Protein AF-A0A847S4D6-F1 (afdb_monomer_lite)

Secondary structure (DSSP, 8-state):
--HHHHHHHHTEEEEEEEESGGGTT-SS--SEEEEEEEEEESS-GGG--HHHHHHHHHHH-HHHHHHHH-EEEEEE---HHHHHHHHHHHHHHSSB-TTSSSB---EEEE-

Foldseek 3Di:
DALVVLCVVLQKWFKKWWADPVQVPDPDGQAIEIETEQIDGNDDCPPPDPVSVVSVCLSQDQVNCCVPHVYRYHYYYDDPVCVVVVCCCCCQVVQADPVSPHGSHIDMDID

Sequence (111 aa):
MSWIKAVQILGLSGTLWLDGSFLTGKPAPNDIDCVLWGPHWIHNTDDLTEAKKAEAFHLLDRAIVGKLYNIDLYIEAPTDDQKFNREAYWGGVLGFAHDRSTAKGFAEIGI

pLDDT: mean 89.52, std 6.2, range [73.81, 96.44]

Structure (mmCIF, N/CA/C/O backbone):
data_AF-A0A847S4D6-F1
#
_entry.id   AF-A0A847S4D6-F1
#
loop_
_atom_site.group_PDB
_atom_site.id
_atom_site.type_symbol
_atom_site.label_atom_id
_atom_site.label_alt_id
_atom_site.label_comp_id
_atom_site.label_asym_id
_atom_site.label_entity_id
_atom_site.label_seq_id
_atom_site.pdbx_PDB_ins_code
_atom_site.Cartn_x
_atom_site.Cartn_y
_atom_site.Cartn_z
_atom_site.occupancy
_atom_site.B_iso_or_equiv
_atom_site.auth_seq_id
_atom_site.auth_comp_id
_atom_site.auth_asym_id
_atom_site.auth_atom_id
_atom_site.pdbx_PDB_model_num
ATOM 1 N N . MET A 1 1 ? -5.100 -15.649 10.485 1.00 76.25 1 MET A N 1
ATOM 2 C CA . MET A 1 1 ? -5.849 -14.603 9.750 1.00 76.25 1 MET A CA 1
ATOM 3 C C . MET A 1 1 ? -4.852 -13.861 8.869 1.00 76.25 1 MET A C 1
ATOM 5 O O . MET A 1 1 ? -3.728 -13.707 9.323 1.00 76.25 1 MET A O 1
ATOM 9 N N . SER A 1 2 ? -5.185 -13.490 7.627 1.00 90.88 2 SER A N 1
ATOM 10 C CA . SER A 1 2 ? -4.257 -12.722 6.774 1.00 90.88 2 SER A CA 1
ATOM 11 C C . SER A 1 2 ? -4.261 -11.239 7.149 1.00 90.88 2 SER A C 1
ATOM 13 O O . SER A 1 2 ? -5.264 -10.749 7.667 1.00 90.88 2 SER A O 1
ATOM 15 N N . TRP A 1 3 ? -3.169 -10.530 6.846 1.00 94.56 3 TRP A N 1
ATOM 16 C CA . TRP A 1 3 ? -3.051 -9.089 7.093 1.00 94.56 3 TRP A CA 1
ATOM 17 C C . TRP A 1 3 ? -4.161 -8.287 6.395 1.00 94.56 3 TRP A C 1
ATOM 19 O O . TRP A 1 3 ? -4.865 -7.538 7.061 1.00 94.56 3 TRP A O 1
ATOM 29 N N . ILE A 1 4 ? -4.424 -8.543 5.104 1.00 93.19 4 ILE A N 1
ATOM 30 C CA . ILE A 1 4 ? -5.510 -7.879 4.350 1.00 93.19 4 ILE A CA 1
ATOM 31 C C . ILE A 1 4 ? -6.866 -8.046 5.049 1.00 93.19 4 ILE A C 1
ATOM 33 O O . ILE A 1 4 ? -7.600 -7.079 5.217 1.00 93.19 4 ILE A O 1
ATOM 37 N N . LYS A 1 5 ? -7.186 -9.257 5.529 1.00 93.38 5 LYS A N 1
ATOM 38 C CA . LYS A 1 5 ? -8.442 -9.487 6.257 1.00 93.38 5 LYS A CA 1
ATOM 39 C C . LYS A 1 5 ? -8.487 -8.712 7.572 1.00 93.38 5 LYS A C 1
ATOM 41 O O . LYS A 1 5 ? -9.554 -8.240 7.937 1.00 93.38 5 LYS A O 1
ATOM 46 N N . ALA A 1 6 ? -7.362 -8.582 8.277 1.00 94.38 6 ALA A N 1
ATOM 47 C CA . ALA A 1 6 ? -7.288 -7.782 9.497 1.00 94.38 6 ALA A CA 1
ATOM 48 C C . ALA A 1 6 ? -7.562 -6.295 9.214 1.00 94.38 6 ALA A C 1
ATOM 50 O O . ALA A 1 6 ? -8.385 -5.692 9.896 1.00 94.38 6 ALA A O 1
ATOM 51 N N . VAL A 1 7 ? -6.944 -5.743 8.163 1.00 94.56 7 VAL A N 1
ATOM 52 C CA . VAL A 1 7 ? -7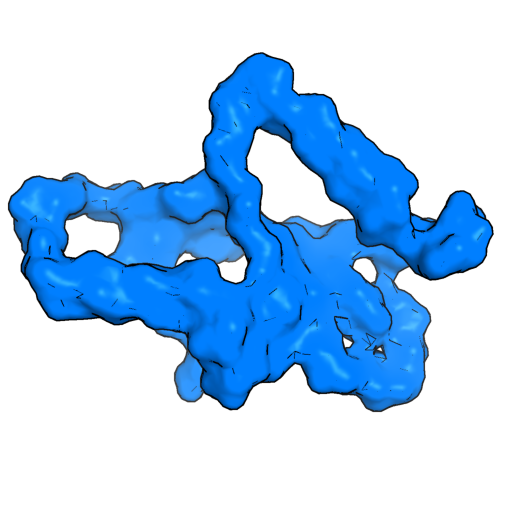.159 -4.360 7.701 1.00 94.56 7 VAL A CA 1
ATOM 53 C C . VAL A 1 7 ? -8.635 -4.127 7.346 1.00 94.56 7 VAL A C 1
ATOM 55 O O . VAL A 1 7 ? -9.250 -3.183 7.842 1.00 94.56 7 VAL A O 1
ATOM 58 N N . GLN A 1 8 ? -9.235 -5.041 6.581 1.00 93.19 8 GLN A N 1
ATOM 59 C CA . GLN A 1 8 ? -10.641 -4.960 6.169 1.00 93.19 8 GLN A CA 1
ATOM 60 C C . GLN A 1 8 ? -11.622 -5.079 7.339 1.00 93.19 8 GLN A C 1
ATOM 62 O O . GLN A 1 8 ? -12.590 -4.327 7.407 1.00 93.19 8 GLN A O 1
ATOM 67 N N . ILE A 1 9 ? -11.378 -5.998 8.282 1.00 93.00 9 ILE A N 1
ATOM 68 C CA . ILE A 1 9 ? -12.211 -6.159 9.488 1.00 93.00 9 ILE A CA 1
ATOM 69 C C . ILE A 1 9 ? -12.191 -4.888 10.332 1.00 93.00 9 ILE A C 1
ATOM 71 O O . ILE A 1 9 ? -13.212 -4.517 10.914 1.00 93.00 9 ILE A O 1
ATOM 75 N N . LEU A 1 10 ? -11.042 -4.212 10.387 1.00 92.12 10 LEU A N 1
ATOM 76 C CA . LEU A 1 10 ? -10.928 -2.951 11.098 1.00 92.12 10 LEU A CA 1
ATOM 77 C C . LEU A 1 10 ? -11.730 -1.830 10.416 1.00 92.12 10 LEU A C 1
ATOM 79 O O . LEU A 1 10 ? -12.132 -0.883 11.085 1.00 92.12 10 LEU A O 1
ATOM 83 N N . GLY A 1 11 ? -12.037 -1.971 9.124 1.00 93.69 11 GLY A N 1
ATOM 84 C CA . GLY A 1 11 ? -12.757 -0.983 8.323 1.00 93.69 11 GLY A CA 1
ATOM 85 C C . GLY A 1 11 ? -11.831 -0.000 7.610 1.00 93.69 11 GLY A C 1
ATOM 86 O O . GLY A 1 11 ? -12.260 1.110 7.289 1.00 93.69 11 GLY A O 1
ATOM 87 N N . LEU A 1 12 ? -10.572 -0.389 7.392 1.00 94.12 12 LEU A N 1
ATOM 88 C CA . LEU A 1 12 ? -9.628 0.331 6.543 1.00 94.12 12 LEU A CA 1
ATOM 89 C C . LEU A 1 12 ? -9.686 -0.214 5.113 1.00 94.12 12 LEU A C 1
ATOM 91 O O . LEU A 1 12 ? -9.861 -1.413 4.904 1.00 94.12 12 LEU A O 1
ATOM 95 N N . SER A 1 13 ? -9.509 0.685 4.153 1.00 95.06 13 SER A N 1
ATOM 96 C CA . SER A 1 13 ? -9.533 0.432 2.713 1.00 95.06 13 SER A CA 1
ATOM 97 C C . SER A 1 13 ? -8.393 1.180 2.028 1.00 95.06 13 SER A C 1
ATOM 99 O O . SER A 1 13 ? -7.856 2.148 2.578 1.00 95.06 13 SER A O 1
ATOM 101 N N . GLY A 1 14 ? -8.009 0.734 0.837 1.00 94.56 14 GLY A N 1
ATOM 102 C CA . GLY A 1 14 ? -6.976 1.370 0.026 1.00 94.56 14 GLY A CA 1
ATOM 103 C C . GLY A 1 14 ? -6.651 0.588 -1.242 1.00 94.56 14 GLY A C 1
ATOM 104 O O . GLY A 1 14 ? -7.336 -0.359 -1.623 1.00 94.56 14 GLY A O 1
ATOM 105 N N . THR A 1 15 ? -5.579 0.989 -1.920 1.00 95.50 15 THR A N 1
ATOM 106 C CA . THR A 1 15 ? -5.030 0.232 -3.056 1.00 95.50 15 THR A CA 1
ATOM 107 C C . THR A 1 15 ? -3.698 -0.375 -2.654 1.00 95.50 15 THR A C 1
ATOM 109 O O . THR A 1 15 ? -2.799 0.337 -2.226 1.00 95.50 15 THR A O 1
ATOM 112 N N . LEU A 1 16 ? -3.558 -1.690 -2.767 1.00 94.75 16 LEU A N 1
ATOM 113 C CA . LEU A 1 16 ? -2.332 -2.397 -2.430 1.00 94.75 16 LEU A CA 1
ATOM 114 C C . LEU A 1 16 ? -1.576 -2.753 -3.705 1.00 94.75 16 LEU A C 1
ATOM 116 O O . LEU A 1 16 ? -2.079 -3.494 -4.546 1.00 94.75 16 LEU A O 1
ATOM 120 N N . TRP A 1 17 ? -0.350 -2.267 -3.829 1.00 94.06 17 TRP A N 1
ATOM 121 C CA . TRP A 1 17 ? 0.593 -2.752 -4.827 1.00 94.06 17 TRP A CA 1
ATOM 122 C C . TRP A 1 17 ? 1.478 -3.809 -4.189 1.00 94.06 17 TRP A C 1
ATOM 124 O O . TRP A 1 17 ? 2.216 -3.514 -3.253 1.00 94.06 17 TRP A O 1
ATOM 134 N N . LEU A 1 18 ? 1.395 -5.039 -4.682 1.00 90.94 18 LEU A N 1
ATOM 135 C CA . LEU A 1 18 ? 2.337 -6.097 -4.346 1.00 90.94 18 LEU A CA 1
ATOM 136 C C . LEU A 1 18 ? 3.560 -5.995 -5.247 1.00 90.94 18 LEU A C 1
ATOM 138 O O . LEU A 1 18 ? 3.436 -5.724 -6.443 1.00 90.94 18 LEU A O 1
ATOM 142 N N . ASP A 1 19 ? 4.716 -6.253 -4.659 1.00 86.12 19 ASP A N 1
ATOM 143 C CA . ASP A 1 19 ? 6.020 -6.193 -5.292 1.00 86.12 19 ASP A CA 1
ATOM 144 C C . ASP A 1 19 ? 6.912 -7.335 -4.778 1.00 86.12 19 ASP A C 1
ATOM 146 O O . ASP A 1 19 ? 6.491 -8.237 -4.048 1.00 86.12 19 ASP A O 1
ATOM 150 N N . GLY A 1 20 ? 8.175 -7.293 -5.173 1.00 78.19 20 GLY A N 1
ATOM 151 C CA . GLY A 1 20 ? 9.241 -8.040 -4.559 1.00 78.19 20 GLY A CA 1
ATOM 152 C C . GLY A 1 20 ? 9.607 -9.276 -5.339 1.00 78.19 20 GLY A C 1
ATOM 153 O O . GLY A 1 20 ? 9.151 -9.543 -6.455 1.00 78.19 20 GLY A O 1
ATOM 154 N N . SER A 1 21 ? 10.447 -10.087 -4.709 1.00 76.81 21 SER A N 1
ATOM 155 C CA . SER A 1 21 ? 10.853 -11.364 -5.292 1.00 76.81 21 SER A CA 1
ATOM 156 C C . SER A 1 21 ? 9.697 -12.358 -5.464 1.00 76.81 21 SER A C 1
ATOM 158 O O . SER A 1 21 ? 9.814 -13.316 -6.230 1.00 76.81 21 SER A O 1
ATOM 160 N N . PHE A 1 22 ? 8.564 -12.098 -4.808 1.00 79.56 22 PHE A N 1
ATOM 161 C CA . PHE A 1 22 ? 7.339 -12.872 -4.955 1.00 79.56 22 PHE A CA 1
ATOM 162 C C . PHE A 1 22 ? 6.772 -12.819 -6.384 1.00 79.56 22 PHE A C 1
ATOM 164 O O . PHE A 1 22 ? 6.205 -13.804 -6.853 1.00 79.56 22 PHE A O 1
ATOM 171 N N . LEU A 1 23 ? 6.973 -11.710 -7.107 1.00 79.44 23 LEU A N 1
ATOM 172 C CA . LEU A 1 23 ? 6.479 -11.535 -8.479 1.00 79.44 23 LEU A CA 1
ATOM 173 C C . LEU A 1 23 ? 7.481 -11.961 -9.562 1.00 79.44 23 LEU A C 1
ATOM 175 O O . LEU A 1 23 ? 7.139 -11.980 -10.741 1.00 79.44 23 LEU A O 1
ATOM 179 N N . THR A 1 24 ? 8.711 -12.333 -9.195 1.00 75.12 24 THR A N 1
ATOM 180 C CA . THR A 1 24 ? 9.802 -12.584 -10.158 1.00 75.12 24 THR A CA 1
ATOM 181 C C . THR A 1 24 ? 10.125 -14.062 -10.376 1.00 75.12 24 THR A C 1
ATOM 183 O O . THR A 1 24 ? 11.126 -14.391 -11.011 1.00 75.12 24 THR A O 1
ATOM 186 N N . GLY A 1 25 ? 9.308 -14.977 -9.840 1.00 73.81 25 GLY A N 1
ATOM 187 C CA . GLY A 1 25 ? 9.538 -16.424 -9.946 1.00 73.81 25 GLY A CA 1
ATOM 188 C C . GLY A 1 25 ? 10.785 -16.914 -9.198 1.00 73.81 25 GLY A C 1
ATOM 189 O O . GLY A 1 25 ? 11.237 -18.039 -9.422 1.00 73.81 25 GLY A O 1
ATOM 190 N N . LYS A 1 26 ? 11.359 -16.084 -8.313 1.00 78.19 26 LYS A N 1
ATOM 191 C CA . LYS A 1 26 ? 12.515 -16.449 -7.492 1.00 78.19 26 LYS A CA 1
ATOM 192 C C . LYS A 1 26 ? 12.167 -17.670 -6.626 1.00 78.19 26 LYS A C 1
ATOM 194 O O . LYS A 1 26 ? 11.137 -17.653 -5.951 1.00 78.19 26 LYS A O 1
ATOM 199 N N . PRO A 1 27 ? 13.017 -18.712 -6.580 1.00 75.62 27 PRO A N 1
ATOM 200 C CA . PRO A 1 27 ? 12.811 -19.825 -5.662 1.00 75.62 27 PRO A CA 1
ATOM 201 C C . PRO A 1 27 ? 12.834 -19.335 -4.209 1.00 75.62 27 PRO A C 1
ATOM 203 O O . PRO A 1 27 ? 13.783 -18.661 -3.812 1.00 75.62 27 PRO A O 1
ATOM 206 N N . ALA A 1 28 ? 11.805 -19.699 -3.437 1.00 75.69 28 ALA A N 1
ATOM 207 C CA . ALA A 1 28 ? 11.636 -19.333 -2.027 1.00 75.69 28 ALA A CA 1
ATOM 208 C C . ALA A 1 28 ? 11.736 -17.810 -1.764 1.00 75.69 28 ALA A C 1
ATOM 210 O O . ALA A 1 28 ? 12.716 -17.350 -1.170 1.00 75.69 28 ALA A O 1
ATOM 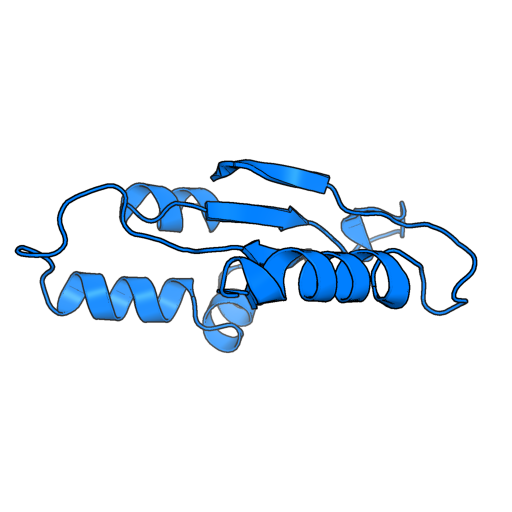211 N N . PRO A 1 29 ? 10.742 -17.009 -2.204 1.00 78.75 29 PRO A N 1
ATOM 212 C CA . PRO A 1 29 ? 10.659 -15.607 -1.801 1.00 78.75 29 PRO A CA 1
ATOM 213 C C . PRO A 1 29 ? 10.554 -15.528 -0.270 1.00 78.75 29 PRO A C 1
ATOM 215 O O . PRO A 1 29 ? 9.856 -16.333 0.347 1.00 78.75 29 PRO A O 1
ATOM 218 N N . ASN A 1 30 ? 11.309 -14.612 0.337 1.00 78.94 30 ASN A N 1
ATOM 219 C CA . ASN A 1 30 ? 11.470 -14.553 1.790 1.00 78.94 30 ASN A CA 1
ATOM 220 C C . ASN A 1 30 ? 10.306 -13.810 2.448 1.00 78.94 30 ASN A C 1
ATOM 222 O O . ASN A 1 30 ? 9.673 -14.350 3.342 1.00 78.94 30 ASN A O 1
ATOM 226 N N . ASP A 1 31 ? 10.011 -12.611 1.966 1.00 83.31 31 ASP A N 1
ATOM 227 C CA . ASP A 1 31 ? 8.987 -11.674 2.414 1.00 83.31 31 ASP A CA 1
ATOM 228 C C . ASP A 1 31 ? 8.115 -11.206 1.236 1.00 83.31 31 ASP A C 1
ATOM 230 O O . ASP A 1 31 ? 8.424 -11.448 0.063 1.00 83.31 31 ASP A O 1
ATOM 234 N N . ILE A 1 32 ? 6.974 -10.593 1.562 1.00 88.56 32 ILE A N 1
ATOM 235 C CA . ILE A 1 32 ? 6.100 -9.921 0.593 1.00 88.56 32 ILE A CA 1
ATOM 236 C C . ILE A 1 32 ? 6.330 -8.420 0.721 1.00 88.56 32 ILE A C 1
ATOM 238 O O . ILE A 1 32 ? 5.956 -7.833 1.734 1.00 88.56 32 ILE A O 1
ATOM 242 N N . ASP A 1 33 ? 6.893 -7.805 -0.310 1.00 90.12 33 ASP A N 1
ATOM 243 C CA . ASP A 1 33 ? 7.012 -6.354 -0.402 1.00 90.12 33 ASP A CA 1
ATOM 244 C C . ASP A 1 33 ? 5.680 -5.767 -0.882 1.00 90.12 33 ASP A C 1
ATOM 246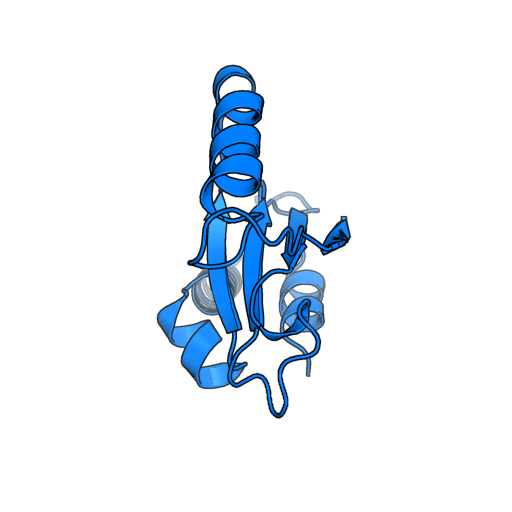 O O . ASP A 1 33 ? 5.086 -6.260 -1.849 1.00 90.12 33 ASP A O 1
ATOM 250 N N . CYS A 1 34 ? 5.177 -4.720 -0.230 1.00 92.75 34 CYS A N 1
ATOM 251 C CA . CYS A 1 34 ? 3.981 -4.044 -0.721 1.00 92.75 34 CYS A CA 1
ATOM 252 C C . CYS A 1 34 ? 3.918 -2.558 -0.375 1.00 92.75 34 CYS A C 1
ATOM 254 O O . CYS A 1 34 ? 4.495 -2.087 0.604 1.00 92.75 34 CYS A O 1
ATOM 256 N N . VAL A 1 35 ? 3.162 -1.822 -1.187 1.00 95.06 35 VAL A N 1
ATOM 257 C CA . VAL A 1 35 ? 2.844 -0.410 -0.981 1.00 95.06 35 VAL A CA 1
ATOM 258 C C . VAL A 1 35 ? 1.338 -0.272 -0.824 1.00 95.06 35 VAL A C 1
ATOM 260 O O . VAL A 1 35 ? 0.582 -0.599 -1.738 1.00 95.06 35 VAL A O 1
ATOM 263 N N . LEU A 1 36 ? 0.891 0.207 0.333 1.00 95.81 36 LEU A N 1
ATOM 264 C CA . LEU A 1 36 ? -0.498 0.563 0.580 1.00 95.81 36 LEU A CA 1
ATOM 265 C C . LEU A 1 36 ? -0.720 2.044 0.266 1.00 95.81 36 LEU A C 1
ATOM 267 O O . LEU A 1 36 ? -0.219 2.930 0.960 1.00 95.81 36 LEU A O 1
ATOM 271 N N . TRP A 1 37 ? -1.504 2.293 -0.773 1.00 95.88 37 TRP A N 1
ATOM 272 C CA . TRP A 1 37 ? -1.850 3.610 -1.279 1.00 95.88 37 TRP A CA 1
ATOM 273 C C . TRP A 1 37 ? -3.165 4.115 -0.700 1.00 95.88 37 TRP A C 1
ATOM 275 O O . TRP A 1 37 ? -4.193 3.435 -0.757 1.00 95.88 37 TRP A O 1
ATOM 285 N N . GLY A 1 38 ? -3.120 5.347 -0.198 1.00 93.62 38 GLY A N 1
ATOM 286 C CA . GLY A 1 38 ? -4.259 6.105 0.303 1.00 93.62 38 GLY A CA 1
ATOM 287 C C . GLY A 1 38 ? -5.100 5.345 1.329 1.00 93.62 38 GLY A C 1
ATOM 288 O O . GLY A 1 38 ? -6.316 5.269 1.130 1.00 93.62 38 GLY A O 1
ATOM 289 N N . PRO A 1 39 ? -4.504 4.761 2.392 1.00 94.69 39 PRO A N 1
ATOM 290 C CA . PRO A 1 39 ? -5.287 4.074 3.407 1.00 94.69 39 PRO A CA 1
ATOM 291 C C . PRO A 1 39 ? -6.292 5.035 4.046 1.00 94.69 39 PRO A C 1
ATOM 293 O O . PRO A 1 39 ? -5.929 6.121 4.499 1.00 94.69 39 PRO A O 1
ATOM 296 N N . HIS A 1 40 ? -7.557 4.632 4.096 1.00 92.81 40 HIS A N 1
ATOM 297 C CA . HIS A 1 40 ? -8.642 5.433 4.655 1.00 92.81 40 HIS A CA 1
ATOM 298 C C . HIS A 1 40 ? -9.692 4.551 5.328 1.00 92.81 40 HIS A C 1
ATOM 300 O O . HIS A 1 40 ? -9.823 3.364 5.035 1.00 92.81 40 HIS A O 1
ATOM 306 N N . TRP A 1 41 ? -10.458 5.142 6.240 1.00 93.75 41 TRP A N 1
ATOM 307 C CA . TRP A 1 41 ? -11.589 4.472 6.872 1.00 93.75 41 TRP A CA 1
ATOM 308 C C . TRP A 1 41 ? -12.789 4.452 5.924 1.00 93.75 41 TRP A C 1
ATOM 310 O O . TRP A 1 41 ? -13.127 5.471 5.325 1.00 93.75 41 TRP A O 1
ATOM 320 N N . ILE A 1 42 ? -13.450 3.301 5.810 1.00 91.88 42 ILE A N 1
ATOM 321 C CA . ILE A 1 42 ? -14.657 3.136 4.978 1.00 91.88 42 ILE A CA 1
ATOM 322 C C . ILE A 1 42 ? -15.873 3.803 5.641 1.00 91.88 42 ILE A C 1
ATOM 324 O O . ILE A 1 42 ? -16.809 4.245 4.974 1.00 91.88 42 ILE A O 1
ATOM 328 N N . HIS A 1 43 ? -15.876 3.858 6.972 1.00 86.19 43 HIS A N 1
ATOM 329 C CA . HIS A 1 43 ? -16.962 4.409 7.773 1.00 86.19 43 HIS A CA 1
ATOM 330 C C . HIS A 1 43 ? -16.542 5.707 8.455 1.00 86.19 43 HIS A C 1
ATOM 332 O O . HIS A 1 43 ? -15.352 5.986 8.607 1.00 86.19 43 HIS A O 1
ATOM 338 N N . ASN A 1 44 ? -17.537 6.481 8.896 1.00 82.69 44 ASN A N 1
ATOM 339 C CA . ASN A 1 44 ? -17.291 7.687 9.674 1.00 82.69 44 ASN A CA 1
ATOM 340 C C . ASN A 1 44 ? -16.436 7.360 10.914 1.00 82.69 44 ASN A C 1
ATOM 342 O O . ASN A 1 44 ? -16.674 6.381 11.623 1.00 82.69 44 ASN A O 1
ATOM 346 N N . THR A 1 45 ? -15.426 8.190 11.143 1.00 84.75 45 THR A N 1
ATOM 347 C CA . THR A 1 45 ? -14.423 8.051 12.194 1.00 84.75 45 THR A CA 1
ATOM 348 C C . THR A 1 45 ? -14.860 8.617 13.541 1.00 84.75 45 THR A C 1
ATOM 350 O O . THR A 1 45 ? -14.138 8.433 14.518 1.00 84.75 45 THR A O 1
ATOM 353 N N . ASP A 1 46 ? -16.011 9.292 13.610 1.00 83.06 46 ASP A N 1
ATOM 354 C CA . ASP A 1 46 ? -16.498 9.960 14.828 1.00 83.06 46 ASP A CA 1
ATOM 355 C C . ASP A 1 46 ? -16.622 9.006 16.035 1.00 83.06 46 ASP A C 1
ATOM 357 O O . ASP A 1 46 ? -16.365 9.411 17.167 1.00 83.06 46 ASP A O 1
ATOM 361 N N . ASP A 1 47 ? -16.896 7.718 15.790 1.00 78.31 47 ASP A N 1
ATOM 362 C CA . ASP A 1 47 ? -17.026 6.675 16.821 1.00 78.31 47 ASP A CA 1
ATOM 363 C C . ASP A 1 47 ? -15.785 5.759 16.947 1.00 78.31 47 ASP A C 1
ATOM 365 O O . ASP A 1 47 ? -15.848 4.668 17.530 1.00 78.31 47 ASP A O 1
ATOM 369 N N . LEU A 1 48 ? -14.631 6.148 16.388 1.00 88.56 48 LEU A N 1
ATOM 370 C CA . LEU A 1 48 ? -13.404 5.357 16.527 1.00 88.56 48 LEU A CA 1
ATOM 371 C C . LEU A 1 48 ? -12.893 5.390 17.964 1.00 88.56 48 LEU A C 1
ATOM 373 O O . LEU A 1 48 ? -12.300 6.369 18.422 1.00 88.56 48 LEU A O 1
ATOM 377 N N . THR A 1 49 ? -13.055 4.263 18.651 1.00 91.06 49 THR A N 1
ATOM 378 C CA . THR A 1 49 ? -12.458 4.050 19.966 1.00 91.06 49 THR A CA 1
ATOM 379 C C . THR A 1 49 ? -10.932 4.091 19.880 1.00 91.06 49 THR A C 1
ATOM 381 O O . THR A 1 49 ? -10.331 3.679 18.885 1.00 91.06 49 THR A O 1
ATOM 384 N N . GLU A 1 50 ? -10.280 4.524 20.959 1.00 91.69 50 GLU A N 1
ATOM 385 C CA . GLU A 1 50 ? -8.812 4.540 21.044 1.00 91.69 50 GLU A CA 1
ATOM 386 C C . GLU A 1 50 ? -8.198 3.148 20.826 1.00 91.69 50 GLU A C 1
ATOM 388 O O . GLU A 1 50 ? -7.135 3.021 20.224 1.00 91.69 50 GLU A O 1
ATOM 393 N N . ALA A 1 51 ? -8.906 2.086 21.226 1.00 91.69 51 ALA A N 1
ATOM 394 C CA . ALA A 1 51 ? -8.492 0.710 20.967 1.00 91.69 51 ALA A CA 1
ATOM 395 C C . ALA A 1 51 ? -8.409 0.395 19.461 1.00 91.69 51 ALA A C 1
ATOM 397 O O . ALA A 1 51 ? -7.420 -0.185 19.019 1.00 91.69 51 ALA A O 1
ATOM 398 N N . LYS A 1 52 ? -9.396 0.824 18.659 1.00 91.12 52 LYS A N 1
ATOM 399 C CA . LYS A 1 52 ? -9.372 0.631 17.198 1.00 91.12 52 LYS A CA 1
ATOM 400 C C . LYS A 1 52 ? -8.281 1.460 16.524 1.00 91.12 52 LYS A C 1
ATOM 402 O O . LYS A 1 52 ? -7.670 0.995 15.567 1.00 91.12 52 LYS A O 1
ATOM 407 N N . LYS A 1 53 ? -8.004 2.667 17.025 1.00 91.12 53 LYS A N 1
ATOM 408 C CA . LYS A 1 53 ? -6.892 3.497 16.529 1.00 91.12 53 LYS A CA 1
ATOM 409 C C . LYS A 1 53 ? -5.538 2.842 16.810 1.00 91.12 53 LYS A C 1
ATOM 411 O O . LYS A 1 53 ? -4.686 2.805 15.926 1.00 91.12 53 LYS A O 1
ATOM 416 N N . ALA A 1 54 ? -5.358 2.283 18.006 1.00 93.62 54 ALA A N 1
ATOM 417 C CA . ALA A 1 54 ? -4.153 1.536 18.358 1.00 93.62 54 ALA A CA 1
ATOM 418 C C . ALA A 1 54 ? -3.995 0.265 17.503 1.00 93.62 54 ALA A C 1
ATOM 420 O O . ALA A 1 54 ? -2.897 -0.042 17.044 1.00 93.62 54 ALA A O 1
ATOM 421 N N . GLU A 1 55 ? -5.090 -0.448 17.233 1.00 93.94 55 GLU A N 1
ATOM 422 C CA . GLU A 1 55 ? -5.076 -1.604 16.334 1.00 93.94 55 GLU A CA 1
ATOM 423 C C . GLU A 1 55 ? -4.722 -1.208 14.892 1.00 93.94 55 GLU A C 1
ATOM 425 O O . GLU A 1 55 ? -3.889 -1.864 14.268 1.00 93.94 55 GLU A O 1
ATOM 430 N N . ALA A 1 56 ? -5.263 -0.092 14.388 1.00 93.56 56 ALA A N 1
ATOM 431 C CA . ALA A 1 56 ? -4.907 0.444 13.073 1.00 93.56 56 ALA A CA 1
ATOM 432 C C . ALA A 1 56 ? -3.419 0.768 12.994 1.00 93.56 56 ALA A C 1
ATOM 434 O O . ALA A 1 56 ? -2.760 0.391 12.030 1.00 93.56 56 ALA A O 1
ATOM 435 N N . PHE A 1 57 ? -2.877 1.412 14.031 1.00 93.81 57 PHE A N 1
ATOM 436 C CA . PHE A 1 57 ? -1.450 1.694 14.116 1.00 93.81 57 PHE A CA 1
ATOM 437 C C . PHE A 1 57 ? -0.620 0.407 14.009 1.00 93.81 57 PHE A C 1
ATOM 439 O O . PHE A 1 57 ? 0.304 0.350 13.208 1.00 93.81 57 PHE A O 1
ATOM 446 N N . HIS A 1 58 ? -0.985 -0.662 14.721 1.00 95.25 58 HIS A N 1
ATOM 447 C CA . HIS A 1 58 ? -0.275 -1.943 14.618 1.00 95.25 58 HIS A CA 1
ATOM 448 C C . HIS A 1 58 ? -0.358 -2.590 13.231 1.00 95.25 58 HIS A C 1
ATOM 450 O O . HIS A 1 58 ? 0.593 -3.244 12.810 1.00 95.25 58 HIS A O 1
ATOM 456 N N . LEU A 1 59 ? -1.485 -2.441 12.531 1.00 95.94 59 LEU A N 1
ATOM 457 C CA . LEU A 1 59 ? -1.672 -2.994 11.187 1.00 95.94 59 LEU A CA 1
ATOM 458 C C . LEU A 1 59 ? -1.026 -2.151 10.082 1.00 95.94 59 LEU A C 1
ATOM 460 O O . LEU A 1 59 ? -0.909 -2.638 8.959 1.00 95.94 59 LEU A O 1
ATOM 464 N N . LEU A 1 60 ? -0.616 -0.921 10.386 1.00 95.75 60 LEU A N 1
ATOM 465 C CA . LEU A 1 60 ? 0.044 -0.001 9.457 1.00 95.75 60 LEU A CA 1
ATOM 466 C C . LEU A 1 60 ? 1.525 0.231 9.804 1.00 95.75 60 LEU A C 1
ATOM 468 O O . LEU A 1 60 ? 2.272 0.774 8.994 1.00 95.75 60 LEU A O 1
ATOM 472 N N . ASP A 1 61 ? 1.976 -0.199 10.981 1.00 96.44 61 ASP A N 1
ATOM 473 C CA . ASP A 1 61 ? 3.380 -0.138 11.372 1.00 96.44 61 ASP A CA 1
ATOM 474 C C . ASP A 1 61 ? 4.186 -1.243 10.676 1.00 96.44 61 ASP A C 1
ATOM 476 O O . ASP A 1 61 ? 3.980 -2.440 10.893 1.00 96.44 61 ASP A O 1
ATOM 480 N N . ARG A 1 62 ? 5.150 -0.827 9.853 1.00 96.25 62 ARG A N 1
ATOM 481 C CA . ARG A 1 62 ? 6.001 -1.722 9.063 1.00 96.25 62 ARG A CA 1
ATOM 482 C C . ARG A 1 62 ? 6.732 -2.766 9.907 1.00 96.25 62 ARG A C 1
ATOM 484 O O . ARG A 1 62 ? 6.814 -3.921 9.499 1.00 96.25 62 ARG A O 1
ATOM 491 N N . ALA A 1 63 ? 7.269 -2.393 11.068 1.00 95.81 63 ALA A N 1
ATOM 492 C CA . ALA A 1 63 ? 8.054 -3.315 11.887 1.00 95.81 63 ALA A CA 1
ATOM 493 C C . ALA A 1 63 ? 7.162 -4.383 12.534 1.00 95.81 63 ALA A C 1
ATOM 495 O O . ALA A 1 63 ? 7.517 -5.565 12.572 1.00 95.81 63 ALA A O 1
ATOM 496 N N . ILE A 1 64 ? 5.987 -3.978 13.016 1.00 96.44 64 ILE A N 1
ATOM 497 C CA . ILE A 1 64 ? 4.996 -4.887 13.593 1.00 96.44 64 ILE A CA 1
ATOM 498 C C . ILE A 1 64 ? 4.458 -5.827 12.516 1.00 96.44 64 ILE A C 1
ATOM 500 O O . ILE A 1 64 ? 4.450 -7.045 12.713 1.00 96.44 64 ILE A O 1
ATOM 504 N N . VAL A 1 65 ? 4.057 -5.286 11.365 1.00 95.75 65 VAL A N 1
ATOM 505 C CA . VAL A 1 65 ? 3.519 -6.074 10.254 1.00 95.75 65 VAL A CA 1
ATOM 506 C C . VAL A 1 65 ? 4.570 -7.039 9.701 1.00 95.75 65 VAL A C 1
ATOM 508 O O . VAL A 1 65 ? 4.265 -8.217 9.516 1.00 95.75 65 VAL A O 1
ATOM 511 N N . GLY A 1 66 ? 5.821 -6.600 9.550 1.00 95.25 66 GLY A N 1
ATOM 512 C CA . GLY A 1 66 ? 6.935 -7.463 9.157 1.00 95.25 66 GLY A CA 1
ATOM 513 C C . GLY A 1 66 ? 7.135 -8.630 10.118 1.00 95.25 66 GLY A C 1
ATOM 514 O O . GLY A 1 66 ? 7.247 -9.776 9.693 1.00 95.25 66 GLY A O 1
ATOM 515 N N . LYS A 1 67 ? 7.074 -8.382 11.429 1.00 94.75 67 LYS A N 1
ATOM 516 C CA . LYS A 1 67 ? 7.226 -9.441 12.435 1.00 94.75 67 LYS A CA 1
ATOM 517 C C . LYS A 1 67 ? 6.041 -10.410 12.489 1.00 94.75 67 LYS A C 1
ATOM 519 O O . LYS A 1 67 ? 6.245 -11.600 12.721 1.00 94.75 67 LYS A O 1
ATOM 524 N N . LEU A 1 68 ? 4.812 -9.912 12.357 1.00 94.31 68 LEU A N 1
ATOM 525 C CA . LEU A 1 68 ? 3.597 -10.714 12.552 1.00 94.31 68 LEU A CA 1
ATOM 526 C C . LEU A 1 68 ? 3.115 -11.412 11.278 1.00 94.31 68 LEU A C 1
ATOM 528 O O . LEU A 1 68 ? 2.519 -12.485 11.362 1.00 94.31 68 LEU A O 1
ATOM 532 N N . TYR A 1 69 ? 3.357 -10.805 10.118 1.00 93.19 69 TYR A N 1
ATOM 533 C CA . TYR A 1 69 ? 2.816 -11.245 8.834 1.00 93.19 69 TYR A CA 1
ATOM 534 C C . TYR A 1 69 ? 3.883 -11.485 7.764 1.00 93.19 69 TYR A C 1
ATOM 536 O O . TYR A 1 69 ? 3.525 -11.972 6.695 1.00 93.19 69 TYR A O 1
ATOM 544 N N . ASN A 1 70 ? 5.163 -11.203 8.047 1.00 92.75 70 ASN A N 1
ATOM 545 C CA . ASN A 1 70 ? 6.269 -11.365 7.098 1.00 92.75 70 ASN A CA 1
ATOM 546 C C . ASN A 1 70 ? 6.071 -10.5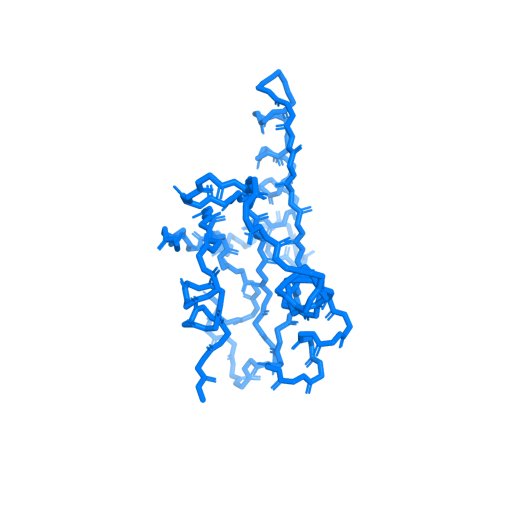39 5.809 1.00 92.75 70 ASN A C 1
ATOM 548 O O . ASN A 1 70 ? 6.251 -11.024 4.691 1.00 92.75 70 ASN A O 1
ATOM 552 N N . ILE A 1 71 ? 5.629 -9.292 6.000 1.00 93.69 71 ILE A N 1
ATOM 553 C CA . ILE A 1 71 ? 5.347 -8.312 4.948 1.00 93.69 71 ILE A CA 1
ATOM 554 C C . ILE A 1 71 ? 6.245 -7.094 5.161 1.00 93.69 71 ILE A C 1
ATOM 556 O O . ILE A 1 71 ? 6.262 -6.524 6.254 1.00 93.69 71 ILE A O 1
ATOM 560 N N . ASP A 1 72 ? 6.924 -6.659 4.106 1.00 93.81 72 ASP A N 1
ATOM 561 C CA . ASP A 1 72 ? 7.650 -5.399 4.084 1.00 93.81 72 ASP A CA 1
ATOM 562 C C . ASP A 1 72 ? 6.736 -4.274 3.573 1.00 93.81 72 ASP A C 1
ATOM 564 O O . ASP A 1 72 ? 6.575 -4.055 2.371 1.00 93.81 72 ASP A O 1
ATOM 568 N N . LEU A 1 73 ? 6.054 -3.612 4.513 1.00 95.06 73 LEU A N 1
ATOM 569 C CA . LEU A 1 73 ? 4.993 -2.648 4.217 1.00 95.06 73 LEU A CA 1
ATOM 570 C C . LEU A 1 73 ? 5.531 -1.225 4.040 1.00 95.06 73 LEU A C 1
ATOM 572 O O . LEU A 1 73 ? 6.159 -0.655 4.934 1.00 95.06 73 LEU A O 1
ATOM 576 N N . TYR A 1 74 ? 5.151 -0.603 2.932 1.00 95.12 74 TYR A N 1
ATOM 577 C CA . TYR A 1 74 ? 5.271 0.827 2.686 1.00 95.12 74 TYR A CA 1
ATOM 578 C C . TYR A 1 74 ? 3.883 1.459 2.606 1.00 95.12 74 TYR A C 1
ATOM 580 O O . TYR A 1 74 ? 2.931 0.830 2.152 1.00 95.12 74 TYR A O 1
ATOM 588 N N . ILE A 1 75 ? 3.756 2.711 3.044 1.00 95.62 75 ILE A N 1
ATOM 589 C CA . ILE A 1 75 ? 2.495 3.456 2.988 1.00 95.62 75 ILE A CA 1
ATOM 590 C C . ILE A 1 75 ? 2.719 4.752 2.225 1.00 95.62 75 ILE A C 1
ATOM 592 O O . ILE A 1 75 ? 3.644 5.507 2.520 1.00 95.62 75 ILE A O 1
ATOM 596 N N . GLU A 1 76 ? 1.832 5.017 1.274 1.00 95.94 76 GLU A N 1
ATOM 597 C CA . GLU A 1 76 ? 1.794 6.242 0.486 1.00 95.94 76 GLU A CA 1
ATOM 598 C C . GLU A 1 76 ? 0.430 6.903 0.664 1.00 95.94 76 GLU A C 1
ATOM 600 O O . GLU A 1 76 ? -0.603 6.300 0.388 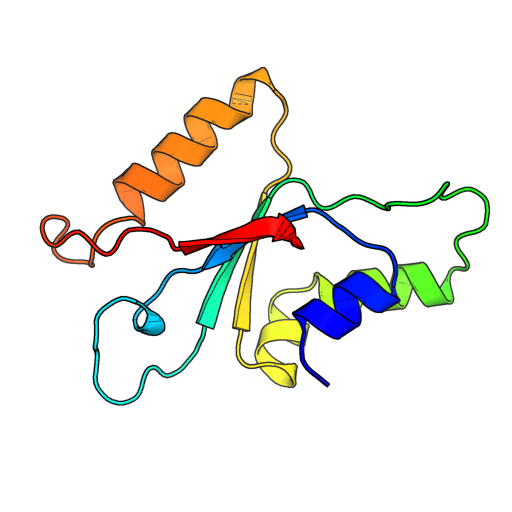1.00 95.94 76 GLU A O 1
ATOM 605 N N . ALA A 1 77 ? 0.413 8.162 1.091 1.00 94.19 77 ALA A N 1
ATOM 606 C CA . ALA A 1 77 ? -0.797 8.982 1.145 1.00 94.19 77 ALA A CA 1
ATOM 607 C C . ALA A 1 77 ? -0.550 10.332 0.447 1.00 94.19 77 ALA A C 1
ATOM 609 O O . ALA A 1 77 ? -0.584 11.376 1.102 1.00 94.19 77 ALA A O 1
ATOM 610 N N . PRO A 1 78 ? -0.208 10.324 -0.858 1.00 93.88 78 PRO A N 1
ATOM 611 C CA . PRO A 1 78 ? 0.083 11.549 -1.587 1.00 93.88 78 PRO A CA 1
ATOM 612 C C . PRO A 1 78 ? -1.176 12.394 -1.771 1.00 93.88 78 PRO A C 1
ATOM 614 O O . PRO A 1 78 ? -2.284 11.867 -1.878 1.00 93.88 78 PRO A O 1
ATOM 617 N N . THR A 1 79 ? -0.992 13.706 -1.886 1.00 93.81 79 THR A N 1
ATOM 618 C CA . THR A 1 79 ? -2.026 14.587 -2.441 1.00 93.81 79 THR A CA 1
ATOM 619 C C . THR A 1 79 ? -2.219 14.313 -3.937 1.00 93.81 79 THR A C 1
ATOM 621 O O . THR A 1 79 ? -1.356 13.715 -4.590 1.00 93.81 79 THR A O 1
ATOM 624 N N . ASP A 1 80 ? -3.336 14.765 -4.511 1.00 91.44 80 ASP A N 1
ATOM 625 C CA . ASP A 1 80 ? -3.668 14.505 -5.921 1.00 91.44 80 ASP A CA 1
ATOM 626 C C . ASP A 1 80 ? -2.577 14.984 -6.896 1.00 91.44 80 ASP A C 1
ATOM 628 O O . ASP A 1 80 ? -2.254 14.292 -7.861 1.00 91.44 80 ASP A O 1
ATOM 632 N N . ASP A 1 81 ? -1.945 16.128 -6.618 1.00 94.69 81 ASP A N 1
ATOM 633 C CA . ASP A 1 81 ? -0.849 16.688 -7.419 1.00 94.69 81 ASP A CA 1
ATOM 634 C C . ASP A 1 81 ? 0.472 15.907 -7.286 1.00 94.69 81 ASP A C 1
ATOM 636 O O . ASP A 1 81 ? 1.328 15.956 -8.171 1.00 94.69 81 ASP A O 1
ATOM 640 N N . GLN A 1 82 ? 0.637 15.144 -6.204 1.00 94.25 82 GLN A N 1
ATOM 641 C CA . GLN A 1 82 ? 1.816 14.314 -5.958 1.00 94.25 82 GLN A CA 1
ATOM 642 C C . GLN A 1 82 ? 1.658 12.898 -6.511 1.00 94.25 82 GLN A C 1
ATOM 644 O O . GLN A 1 82 ? 2.665 12.258 -6.825 1.00 94.25 82 GLN A O 1
ATOM 649 N N . LYS A 1 83 ? 0.417 12.413 -6.638 1.00 92.69 83 LYS A N 1
ATOM 650 C CA . LYS A 1 83 ? 0.093 11.013 -6.928 1.00 92.69 83 LYS A CA 1
ATOM 651 C C . LYS A 1 83 ? 0.847 10.471 -8.139 1.00 92.69 83 LYS A C 1
ATOM 653 O O . LYS A 1 83 ? 1.595 9.508 -7.998 1.00 92.69 83 LYS A O 1
ATOM 658 N N . PHE A 1 84 ? 0.759 11.153 -9.283 1.00 92.81 84 PHE A N 1
ATOM 659 C CA . PHE A 1 84 ? 1.440 10.729 -10.512 1.00 92.81 84 PHE A CA 1
ATOM 660 C C . PHE A 1 84 ? 2.960 10.597 -10.331 1.00 92.81 84 PHE A C 1
ATOM 662 O O . PHE A 1 84 ? 3.565 9.619 -10.762 1.00 92.81 84 PHE A O 1
ATOM 669 N N . ASN A 1 85 ? 3.591 11.556 -9.647 1.00 93.94 85 ASN A N 1
ATOM 670 C CA . ASN A 1 85 ? 5.038 11.540 -9.430 1.00 93.94 85 ASN A CA 1
ATOM 671 C C . ASN A 1 85 ? 5.466 10.408 -8.486 1.00 93.94 85 ASN A C 1
ATOM 673 O O . ASN A 1 85 ? 6.524 9.809 -8.687 1.00 93.94 85 ASN A O 1
ATOM 677 N N . ARG A 1 86 ? 4.658 10.099 -7.462 1.00 94.69 86 ARG A N 1
ATOM 678 C CA . ARG A 1 86 ? 4.913 8.965 -6.563 1.00 94.69 86 ARG A CA 1
ATOM 679 C C . ARG A 1 86 ? 4.732 7.640 -7.294 1.00 94.69 86 ARG A C 1
ATOM 681 O O . ARG A 1 86 ? 5.624 6.801 -7.223 1.00 94.69 86 ARG A O 1
ATOM 688 N N . GLU A 1 87 ? 3.647 7.473 -8.044 1.00 92.81 87 GLU A N 1
ATOM 689 C CA . GLU A 1 87 ? 3.407 6.278 -8.862 1.00 92.81 87 GLU A CA 1
ATOM 690 C C . GLU A 1 87 ? 4.541 6.059 -9.874 1.00 92.81 87 GLU A C 1
ATOM 692 O O . GLU A 1 87 ? 5.063 4.951 -9.983 1.00 92.81 87 GLU A O 1
ATOM 697 N N . ALA A 1 88 ? 5.003 7.120 -10.545 1.00 91.12 88 ALA A N 1
ATOM 698 C CA . ALA A 1 88 ? 6.132 7.057 -11.471 1.00 91.12 88 ALA A CA 1
ATOM 699 C C . ALA A 1 88 ? 7.455 6.695 -10.774 1.00 91.12 88 ALA A C 1
ATOM 701 O O . ALA A 1 88 ? 8.255 5.945 -11.333 1.00 91.12 88 ALA A O 1
ATOM 702 N N . TYR A 1 89 ? 7.694 7.192 -9.555 1.00 91.25 89 TYR A N 1
ATOM 703 C CA . TYR A 1 89 ? 8.862 6.805 -8.761 1.00 91.25 89 TYR A CA 1
ATOM 704 C C . TYR A 1 89 ? 8.839 5.309 -8.431 1.00 91.25 89 TYR A C 1
ATOM 706 O O . TYR A 1 89 ? 9.813 4.608 -8.711 1.00 91.25 89 TYR A O 1
ATOM 714 N N . TRP A 1 90 ? 7.725 4.812 -7.889 1.00 91.19 90 TRP A N 1
ATOM 715 C CA . TRP A 1 90 ? 7.576 3.402 -7.532 1.00 91.19 90 TRP A CA 1
ATOM 716 C C . TRP A 1 90 ? 7.644 2.504 -8.769 1.00 91.19 90 TRP A C 1
ATOM 718 O O . TRP A 1 90 ? 8.479 1.607 -8.821 1.00 91.19 90 TRP A O 1
ATOM 728 N N . GLY A 1 91 ? 6.866 2.801 -9.810 1.00 87.50 91 GLY A N 1
ATOM 729 C CA . GLY A 1 91 ? 6.862 2.059 -11.072 1.00 87.50 91 GLY A CA 1
ATOM 730 C C . GLY A 1 91 ? 8.200 2.090 -11.815 1.00 87.50 91 GLY A C 1
ATOM 731 O O . GLY A 1 91 ? 8.627 1.084 -12.375 1.00 87.50 91 GLY 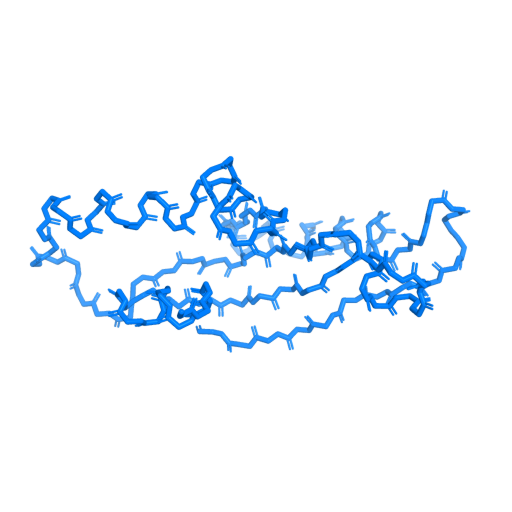A O 1
ATOM 732 N N . GLY A 1 92 ? 8.891 3.231 -11.813 1.00 85.62 92 GLY A N 1
ATOM 733 C CA . GLY A 1 92 ? 10.136 3.417 -12.557 1.00 85.62 92 GLY A CA 1
ATOM 734 C C . GLY A 1 92 ? 11.371 2.883 -11.836 1.00 85.62 92 GLY A C 1
ATOM 735 O O . GLY A 1 92 ? 12.195 2.206 -12.444 1.00 85.62 92 GLY A O 1
ATOM 736 N N . VAL A 1 93 ? 11.522 3.183 -10.544 1.00 79.94 93 VAL A N 1
ATOM 737 C CA . VAL A 1 93 ? 12.708 2.782 -9.768 1.00 79.94 93 VAL A CA 1
ATOM 738 C C . VAL A 1 93 ? 12.545 1.373 -9.219 1.00 79.94 93 VAL A C 1
ATOM 740 O O . VAL A 1 93 ? 13.481 0.578 -9.262 1.00 79.94 93 VAL A O 1
ATOM 743 N N . LEU A 1 94 ? 11.355 1.076 -8.703 1.00 84.31 94 LEU A N 1
ATOM 744 C CA . LEU A 1 94 ? 11.053 -0.158 -7.996 1.00 84.31 94 LEU A CA 1
ATOM 745 C C . LEU A 1 94 ? 10.108 -1.062 -8.780 1.00 84.31 94 LEU A C 1
ATOM 747 O O . LEU A 1 94 ? 9.723 -2.070 -8.232 1.00 84.31 94 LEU A O 1
ATOM 751 N N . GLY A 1 95 ? 9.774 -0.784 -10.044 1.00 84.44 95 GLY A N 1
ATOM 752 C CA . GLY A 1 95 ? 9.095 -1.743 -10.931 1.00 84.44 95 GLY A CA 1
ATOM 753 C C . GLY A 1 95 ? 10.057 -2.649 -11.708 1.00 84.44 95 GLY A C 1
ATOM 754 O O . GLY A 1 95 ? 9.623 -3.504 -12.484 1.00 84.44 95 GLY A O 1
ATOM 755 N N . PHE A 1 96 ? 11.364 -2.492 -11.493 1.00 84.69 96 PHE A N 1
ATOM 756 C CA . PHE A 1 96 ? 12.429 -3.283 -12.110 1.00 84.69 96 PHE A CA 1
ATOM 757 C C . PHE A 1 96 ? 13.257 -4.001 -11.040 1.00 84.69 96 PHE A C 1
ATOM 759 O O . PHE A 1 96 ? 13.308 -3.585 -9.881 1.00 84.69 96 PHE A O 1
ATOM 766 N N . ALA A 1 97 ? 13.913 -5.095 -11.420 1.00 81.19 97 ALA A N 1
ATOM 767 C CA . ALA A 1 97 ? 14.906 -5.746 -10.577 1.00 81.19 97 ALA A CA 1
ATOM 768 C C . ALA A 1 97 ? 16.124 -4.826 -10.349 1.00 81.19 97 ALA A C 1
ATOM 770 O O . ALA A 1 97 ? 16.269 -3.774 -10.971 1.00 81.19 97 ALA A O 1
ATOM 771 N N . HIS A 1 98 ? 17.043 -5.228 -9.465 1.00 80.25 98 HIS A N 1
ATOM 772 C CA . HIS A 1 98 ? 18.237 -4.426 -9.150 1.00 80.25 98 HIS A CA 1
ATOM 773 C C . HIS A 1 98 ? 19.144 -4.144 -10.362 1.00 80.25 98 HIS A C 1
ATOM 775 O O . HIS A 1 98 ? 19.912 -3.184 -10.328 1.00 80.25 98 HIS A O 1
ATOM 781 N N . ASP A 1 99 ? 19.045 -4.946 -11.427 1.00 84.25 99 ASP A N 1
ATOM 782 C CA . ASP A 1 99 ? 19.730 -4.713 -12.706 1.00 84.25 99 ASP A CA 1
ATOM 783 C C . ASP A 1 99 ? 19.171 -3.515 -13.497 1.00 84.25 99 ASP A C 1
ATOM 785 O O . ASP A 1 99 ? 19.804 -3.066 -14.454 1.00 84.25 99 ASP A O 1
ATOM 789 N N . ARG A 1 100 ? 18.016 -2.977 -13.075 1.00 79.50 100 ARG A N 1
ATOM 790 C CA . ARG A 1 100 ? 17.278 -1.861 -13.685 1.00 79.50 100 ARG A CA 1
ATOM 791 C C . ARG A 1 100 ? 16.855 -2.101 -15.136 1.00 79.50 100 ARG A C 1
ATOM 793 O O . ARG A 1 100 ? 16.553 -1.145 -15.846 1.00 79.50 100 ARG A O 1
ATOM 800 N N . SER A 1 101 ? 16.837 -3.351 -15.585 1.00 83.56 101 SER A N 1
ATOM 801 C CA . SER A 1 101 ? 16.478 -3.728 -16.956 1.00 83.56 101 SER A CA 1
ATOM 802 C C . SER A 1 101 ? 15.402 -4.806 -16.985 1.00 83.56 101 SER A C 1
ATOM 804 O O . SER A 1 101 ? 14.506 -4.756 -17.828 1.00 83.56 101 SER A O 1
ATOM 806 N N . THR A 1 102 ? 15.430 -5.737 -16.033 1.00 82.81 102 THR A N 1
ATOM 807 C CA . THR A 1 102 ? 14.417 -6.778 -15.907 1.00 82.81 102 THR A CA 1
ATOM 808 C C . THR A 1 102 ? 13.184 -6.195 -15.228 1.00 82.81 102 THR A C 1
ATOM 810 O O . THR A 1 102 ? 13.206 -5.880 -14.038 1.00 82.81 102 THR A O 1
ATOM 813 N N . ALA A 1 103 ? 12.096 -6.039 -15.981 1.00 83.88 103 ALA A N 1
ATOM 814 C CA . ALA A 1 103 ? 10.819 -5.618 -15.419 1.00 83.88 103 ALA A CA 1
ATOM 815 C C . ALA A 1 103 ? 10.273 -6.702 -14.478 1.00 83.88 103 ALA A C 1
ATOM 817 O O . ALA A 1 103 ? 10.194 -7.872 -14.854 1.00 83.88 103 ALA A O 1
ATOM 818 N N . LYS A 1 104 ? 9.876 -6.301 -13.269 1.00 84.00 104 LYS A N 1
ATOM 819 C CA . LYS A 1 104 ? 9.102 -7.140 -12.340 1.00 84.00 104 LYS A CA 1
ATOM 820 C C . LYS A 1 104 ? 7.644 -6.687 -12.244 1.00 84.00 104 LYS A C 1
ATOM 822 O O . LYS A 1 104 ? 6.760 -7.523 -12.104 1.00 84.00 104 LYS A O 1
ATOM 827 N N . GLY A 1 105 ? 7.403 -5.385 -12.413 1.00 83.81 105 GLY A N 1
ATOM 828 C CA . GLY A 1 105 ? 6.084 -4.774 -12.297 1.00 83.81 105 GLY A CA 1
ATOM 829 C C . GLY A 1 105 ? 5.520 -4.827 -10.877 1.00 83.81 105 GLY A C 1
ATOM 830 O O . GLY A 1 105 ? 6.206 -5.207 -9.933 1.00 83.81 105 GLY A O 1
ATOM 831 N N . PHE A 1 106 ? 4.252 -4.444 -10.759 1.00 88.19 106 PHE A N 1
ATOM 832 C CA . PHE A 1 106 ? 3.465 -4.545 -9.535 1.00 88.19 106 PHE A CA 1
ATOM 833 C C . PHE A 1 106 ? 2.163 -5.278 -9.845 1.00 88.19 106 PHE A C 1
ATOM 835 O O . PHE A 1 106 ? 1.608 -5.128 -10.937 1.00 88.19 106 PHE A O 1
ATOM 842 N N . ALA A 1 107 ? 1.658 -6.040 -8.879 1.00 88.75 107 ALA A N 1
ATOM 843 C CA . ALA A 1 107 ? 0.287 -6.530 -8.920 1.00 88.75 107 ALA A CA 1
ATOM 844 C C . ALA A 1 107 ? -0.585 -5.629 -8.041 1.00 88.75 107 ALA A C 1
ATOM 846 O O . ALA A 1 107 ? -0.351 -5.521 -6.840 1.00 88.75 107 ALA A O 1
ATOM 847 N N . GLU A 1 108 ? -1.580 -4.981 -8.639 1.00 92.12 108 GLU A N 1
ATOM 848 C CA . GLU A 1 108 ? -2.518 -4.125 -7.917 1.00 92.12 108 GLU A CA 1
ATOM 849 C C . GLU A 1 108 ? -3.716 -4.930 -7.402 1.00 92.12 108 GLU A C 1
ATOM 851 O O . GLU A 1 108 ? -4.305 -5.737 -8.124 1.00 92.12 108 GLU A O 1
ATOM 856 N N . ILE A 1 109 ? -4.081 -4.694 -6.143 1.00 89.94 109 ILE A N 1
ATOM 857 C CA . ILE A 1 109 ? -5.228 -5.303 -5.474 1.00 89.94 109 ILE A CA 1
ATOM 858 C C . ILE A 1 109 ? -5.974 -4.209 -4.706 1.00 89.94 109 ILE A C 1
ATOM 860 O O . ILE A 1 109 ? -5.380 -3.500 -3.897 1.00 89.94 109 ILE A O 1
ATOM 864 N N . GLY A 1 110 ? -7.284 -4.088 -4.922 1.00 86.06 110 GLY A N 1
ATOM 865 C CA . GLY A 1 110 ? -8.142 -3.273 -4.059 1.00 86.06 110 GLY A CA 1
ATOM 866 C C . GLY A 1 110 ? -8.391 -3.989 -2.734 1.00 86.06 110 GLY A C 1
ATOM 867 O O . GLY A 1 110 ? -8.733 -5.178 -2.744 1.00 86.06 110 GLY A O 1
ATOM 868 N N . ILE A 1 111 ? -8.213 -3.290 -1.612 1.00 84.44 111 ILE A N 1
ATOM 869 C CA . ILE A 1 111 ? -8.458 -3.842 -0.273 1.00 84.44 111 ILE A CA 1
ATOM 870 C C . ILE A 1 111 ? -9.490 -3.039 0.495 1.00 84.44 111 ILE A C 1
ATOM 872 O O . ILE A 1 111 ? -9.474 -1.796 0.390 1.00 84.44 111 ILE A O 1
#

Radius of gyration: 15.09 Å; chains: 1; bounding box: 37×36×38 Å

InterPro domains:
  IPR053860 Protein of unknown function DUF6932 [PF22014] (3-109)

Organism: NCBI:txid2725557